Protein AF-A0A2N5FWX8-F1 (afdb_monomer)

pLDDT: mean 81.87, std 13.36, range [36.78, 96.06]

Mean predicted aligned error: 7.95 Å

Radius of gyration: 18.77 Å; Cα contacts (8 Å, |Δi|>4): 69; chains: 1; bounding box: 55×17×48 Å

Solvent-accessible surface area (backbone atoms only — not comparable to full-atom values): 6387 Å² total; per-residue (Å²): 110,62,72,42,55,59,52,24,53,68,69,46,81,87,53,73,60,73,73,45,55,40,69,87,82,65,43,61,81,54,90,73,51,72,67,57,50,50,42,44,52,36,34,29,52,31,52,59,46,49,60,53,52,54,52,50,54,54,48,50,67,65,37,75,76,82,80,54,81,57,68,66,58,53,49,51,53,53,52,54,50,49,54,32,50,52,34,49,50,51,32,51,53,50,50,52,51,53,51,51,53,54,56,56,55,60,69,61,72,80,119

Nearest PDB structures (foldseek):
  2zr2-assembly1_A  TM=6.602E-01  e=8.807E-01  Pyrococcus horikoshii OT3
  8vaa-assembly1_Q  TM=5.191E-01  e=3.311E+00  Legionella pneumophila
  6y07-assembly1_A  TM=6.011E-01  e=9.211E+00  synthetic construct

Secondary structure (DSSP, 8-state):
--HHHHHHHHH-TT-GGGGSEETTTTEESSPPPHHHHHHHHHHHHHHHHHHHHHHHHHHHHHHTTS---HHHHHHHHHHHHHHHHHHHHHHHHHHHHHHHHHHHHHTTTT-

Sequence (111 aa):
MLPLLKSSIVNFRYCDKLGDRDDSLKQFNLDLSDEEQEILSVLMCVEYLTPKLLTDDLLKQKLNSKDYSLYSQANQIKEIRQVRDDFSSKANSMMMLYTYKATRMDGFKSC

Foldseek 3Di:
DDPLLVVLLVVLPQDPQSVQDDPVVGDGPDDDDPLRVVLSVLSSLLSVLVVVLVVLVVVVVVCVPPDDPPDPSVVVSVVSVVSSVVSVVVSVVSSVVVVVVVVVVVVVVPD

Structure (mmCIF, N/CA/C/O backbone):
data_AF-A0A2N5FWX8-F1
#
_entry.id   AF-A0A2N5FWX8-F1
#
loop_
_atom_site.group_PDB
_atom_site.id
_atom_site.type_symbol
_atom_site.label_atom_id
_atom_site.label_alt_id
_atom_site.label_comp_id
_atom_site.label_asym_id
_atom_site.label_entity_id
_atom_site.label_seq_id
_atom_site.pdbx_PDB_ins_code
_atom_site.Cartn_x
_atom_site.Cartn_y
_atom_site.Cartn_z
_atom_site.occupancy
_atom_site.B_iso_or_equiv
_atom_site.auth_seq_id
_atom_site.auth_comp_id
_atom_site.auth_asym_id
_atom_site.auth_atom_id
_atom_site.pdbx_PDB_model_num
ATOM 1 N N . MET A 1 1 ? -12.200 -1.163 -12.464 1.00 57.78 1 MET A N 1
ATOM 2 C CA . MET A 1 1 ? -11.047 -1.573 -11.626 1.00 57.78 1 MET A CA 1
ATOM 3 C C . MET A 1 1 ? -11.421 -1.468 -10.142 1.00 57.78 1 MET A C 1
ATOM 5 O O . MET A 1 1 ? -12.205 -0.584 -9.816 1.00 57.78 1 MET A O 1
ATOM 9 N N . LEU A 1 2 ? -10.946 -2.375 -9.275 1.00 72.56 2 LEU A N 1
ATOM 10 C CA . LEU A 1 2 ? -11.276 -2.395 -7.835 1.00 72.56 2 LEU A CA 1
ATOM 11 C C . LEU A 1 2 ? -10.848 -1.074 -7.155 1.00 72.56 2 LEU A C 1
ATOM 13 O O . LEU A 1 2 ? -9.743 -0.605 -7.427 1.00 72.56 2 LEU A O 1
ATOM 17 N N . PRO A 1 3 ? -11.672 -0.471 -6.275 1.00 79.94 3 PRO A N 1
ATOM 18 C CA . PRO A 1 3 ? -11.374 0.830 -5.660 1.00 79.94 3 PRO A CA 1
ATOM 19 C C . PRO A 1 3 ? -10.078 0.817 -4.838 1.00 79.94 3 PRO A C 1
ATOM 21 O O . PRO A 1 3 ? -9.322 1.783 -4.869 1.00 79.94 3 PRO A O 1
ATOM 24 N N . LEU A 1 4 ? -9.784 -0.312 -4.187 1.00 85.50 4 LEU A N 1
ATOM 25 C CA . LEU A 1 4 ? -8.554 -0.527 -3.421 1.00 85.50 4 LEU A CA 1
ATOM 26 C C . LEU A 1 4 ? -7.312 -0.397 -4.305 1.00 85.50 4 L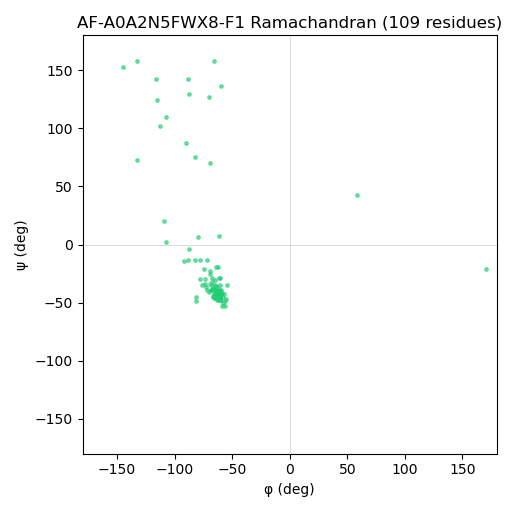EU A C 1
ATOM 28 O O . LEU A 1 4 ? -6.399 0.351 -3.985 1.00 85.50 4 LEU A O 1
ATOM 32 N N . LEU A 1 5 ? -7.329 -1.055 -5.467 1.00 85.94 5 LEU A N 1
ATOM 33 C CA . LEU A 1 5 ? -6.217 -1.035 -6.413 1.00 85.94 5 LEU A CA 1
ATOM 34 C C . LEU A 1 5 ? -5.947 0.383 -6.936 1.00 85.94 5 LEU A C 1
ATOM 36 O O . LEU A 1 5 ? -4.794 0.787 -7.036 1.00 85.94 5 LEU A O 1
ATOM 40 N N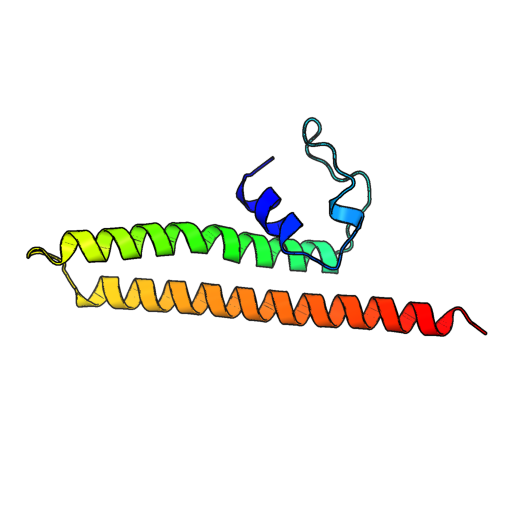 . LYS A 1 6 ? -6.996 1.170 -7.215 1.00 86.38 6 LYS A N 1
ATOM 41 C CA . LYS A 1 6 ? -6.825 2.568 -7.646 1.00 86.38 6 LYS A CA 1
ATOM 42 C C . LYS A 1 6 ? -6.108 3.411 -6.589 1.00 86.38 6 LYS A C 1
ATOM 44 O O . LYS A 1 6 ? -5.233 4.192 -6.950 1.00 86.38 6 LYS A O 1
ATOM 49 N N . SER A 1 7 ? -6.456 3.237 -5.315 1.00 88.62 7 SER A N 1
ATOM 50 C CA . SER A 1 7 ? -5.799 3.937 -4.204 1.00 88.62 7 SER A CA 1
ATOM 51 C C . SER A 1 7 ? -4.340 3.490 -4.043 1.00 88.62 7 SER A C 1
ATOM 53 O O . SER A 1 7 ? -3.430 4.315 -3.994 1.00 88.62 7 SER A O 1
ATOM 55 N N . SER A 1 8 ? -4.088 2.178 -4.091 1.00 90.12 8 SER A N 1
ATOM 56 C CA . SER A 1 8 ? -2.737 1.611 -3.998 1.00 90.12 8 SER A CA 1
ATOM 57 C C . SER A 1 8 ? -1.806 2.091 -5.110 1.00 90.12 8 SER A C 1
ATOM 59 O O . SER A 1 8 ? -0.651 2.395 -4.831 1.00 90.12 8 SER A O 1
ATOM 61 N N . ILE A 1 9 ? -2.303 2.224 -6.345 1.00 90.56 9 ILE A N 1
ATOM 62 C CA . ILE A 1 9 ? -1.514 2.769 -7.458 1.00 90.56 9 ILE A CA 1
ATOM 63 C C . ILE A 1 9 ? -1.068 4.208 -7.165 1.00 90.56 9 ILE A C 1
ATOM 65 O O . ILE A 1 9 ? 0.091 4.542 -7.379 1.00 90.56 9 ILE A O 1
ATOM 69 N N . VAL A 1 10 ? -1.963 5.055 -6.646 1.00 88.06 10 VAL A N 1
ATOM 70 C CA . VAL A 1 10 ? -1.628 6.450 -6.303 1.00 88.06 10 VAL A CA 1
ATOM 71 C C . VAL A 1 10 ? -0.593 6.515 -5.175 1.00 88.06 10 VAL A C 1
ATOM 73 O O . VAL A 1 10 ? 0.276 7.386 -5.175 1.00 88.06 10 VAL A O 1
ATOM 76 N N . ASN A 1 11 ? -0.658 5.583 -4.223 1.00 88.56 11 ASN A N 1
ATOM 77 C CA . ASN A 1 11 ? 0.285 5.522 -3.109 1.00 88.56 11 ASN A CA 1
ATOM 78 C C . ASN A 1 11 ? 1.674 5.003 -3.509 1.00 88.56 11 ASN A C 1
ATOM 80 O O . ASN A 1 11 ? 2.649 5.310 -2.819 1.00 88.56 11 ASN A O 1
ATOM 84 N N . PHE A 1 12 ? 1.801 4.287 -4.628 1.00 91.25 12 PHE A N 1
ATOM 85 C CA . PHE A 1 12 ? 3.093 3.851 -5.151 1.00 91.25 12 PHE A CA 1
ATOM 86 C C . PHE A 1 12 ? 3.776 4.975 -5.953 1.00 91.25 12 PHE A C 1
ATOM 88 O O . PHE A 1 12 ? 3.870 4.949 -7.176 1.00 91.25 12 PHE A O 1
ATOM 95 N N . ARG A 1 13 ? 4.313 5.964 -5.230 1.00 82.00 13 ARG A N 1
ATOM 96 C CA . ARG A 1 13 ? 4.830 7.234 -5.785 1.00 82.00 13 ARG A CA 1
ATOM 97 C C . ARG A 1 13 ? 6.010 7.124 -6.756 1.00 82.00 13 ARG A C 1
ATOM 99 O O . ARG A 1 13 ? 6.279 8.086 -7.462 1.00 82.00 13 ARG A O 1
ATOM 106 N N . TYR A 1 14 ? 6.742 6.012 -6.742 1.00 81.75 14 TYR A N 1
ATOM 107 C CA . TYR A 1 14 ? 8.013 5.865 -7.461 1.00 81.75 14 TYR A CA 1
ATOM 108 C C . TYR A 1 14 ? 7.923 4.958 -8.699 1.00 81.75 14 TYR A C 1
ATOM 110 O O . TYR A 1 14 ? 8.943 4.706 -9.333 1.00 81.75 14 TYR A O 1
ATOM 118 N N . CYS A 1 15 ? 6.737 4.437 -9.038 1.00 85.00 15 CYS A N 1
ATOM 119 C CA . CYS A 1 15 ? 6.541 3.570 -10.201 1.00 85.00 15 CYS A CA 1
ATOM 120 C C . CYS A 1 15 ? 5.681 4.265 -11.267 1.00 85.00 15 CYS A C 1
ATOM 122 O O . CYS A 1 15 ? 4.454 4.294 -11.175 1.00 85.00 15 CYS A O 1
ATOM 124 N N . ASP A 1 16 ? 6.331 4.774 -12.315 1.00 82.38 16 ASP A N 1
ATOM 125 C CA . ASP A 1 16 ? 5.658 5.486 -13.411 1.00 82.38 16 ASP A CA 1
ATOM 126 C C . ASP A 1 16 ? 4.789 4.562 -14.282 1.00 82.38 16 ASP A C 1
ATOM 128 O O . ASP A 1 16 ? 3.790 4.993 -14.861 1.00 82.38 16 ASP A O 1
ATOM 132 N N . LYS A 1 17 ? 5.117 3.262 -14.333 1.00 86.69 17 LYS A N 1
ATOM 133 C CA . LYS A 1 17 ? 4.420 2.273 -15.174 1.00 86.69 17 LYS A CA 1
ATOM 134 C C . LYS A 1 17 ? 2.938 2.129 -14.834 1.00 86.69 17 LYS A C 1
ATOM 136 O O . LYS A 1 17 ? 2.131 1.811 -15.699 1.00 86.69 17 LYS A O 1
ATOM 141 N N . LEU A 1 18 ? 2.568 2.370 -13.577 1.00 87.25 18 LEU A N 1
ATOM 142 C CA . LEU A 1 18 ? 1.197 2.185 -13.095 1.00 87.25 18 LEU A CA 1
ATOM 143 C C . LEU A 1 18 ? 0.219 3.252 -13.617 1.00 87.25 18 LEU A C 1
ATOM 145 O O . LEU A 1 18 ? -1.003 3.096 -13.478 1.00 87.25 18 LEU A O 1
ATOM 149 N N . GLY A 1 19 ? 0.743 4.342 -14.187 1.00 84.81 19 GLY A N 1
ATOM 150 C CA . GLY A 1 19 ? -0.044 5.359 -14.880 1.00 84.81 19 GLY A CA 1
ATOM 151 C C . GLY A 1 19 ? -0.547 4.895 -16.248 1.00 84.81 19 GLY A C 1
ATOM 152 O O . GLY A 1 19 ? -1.630 5.308 -16.659 1.00 84.81 19 GLY A O 1
ATOM 153 N N . ASP A 1 20 ? 0.190 4.005 -16.916 1.00 88.88 20 ASP A N 1
ATOM 154 C CA . ASP A 1 20 ? -0.146 3.494 -18.244 1.00 88.88 20 ASP A CA 1
ATOM 155 C C . ASP A 1 20 ? -1.011 2.227 -18.147 1.00 88.88 20 ASP A C 1
ATOM 157 O O . ASP A 1 20 ? -0.532 1.089 -18.082 1.00 88.88 20 ASP A O 1
ATOM 161 N N . ARG A 1 21 ? -2.326 2.440 -18.056 1.00 88.00 21 ARG A N 1
ATOM 162 C CA . ARG A 1 21 ? -3.308 1.377 -17.830 1.00 88.00 21 ARG A CA 1
ATOM 163 C C . ARG A 1 21 ? -4.615 1.620 -18.565 1.00 88.00 21 ARG A C 1
ATOM 165 O O . ARG A 1 21 ? -5.043 2.759 -18.743 1.00 88.00 21 ARG A O 1
ATOM 172 N N . ASP A 1 22 ? -5.297 0.528 -18.885 1.00 88.12 22 ASP A N 1
ATOM 173 C CA . ASP A 1 22 ? -6.635 0.541 -19.462 1.00 88.12 22 ASP A CA 1
ATOM 174 C C . ASP A 1 22 ? -7.664 0.079 -18.416 1.00 88.12 22 ASP A C 1
ATOM 176 O O . ASP A 1 22 ? -7.724 -1.089 -18.021 1.00 88.12 22 ASP A O 1
ATOM 180 N N . ASP A 1 23 ? -8.494 1.015 -17.952 1.00 85.19 23 ASP A N 1
ATOM 181 C CA . ASP A 1 23 ? -9.547 0.754 -16.963 1.00 85.19 23 ASP A CA 1
ATOM 182 C C . ASP A 1 23 ? -10.703 -0.108 -17.524 1.00 85.19 23 ASP A C 1
ATOM 184 O O . ASP A 1 23 ? -11.406 -0.756 -16.734 1.00 85.19 23 ASP A O 1
ATOM 188 N N . SER A 1 24 ? -10.894 -0.127 -18.850 1.00 87.81 24 SER A N 1
ATOM 189 C CA . SER A 1 24 ? -11.922 -0.905 -19.561 1.00 87.81 24 SER A CA 1
ATOM 190 C C . SER A 1 24 ? -11.477 -2.352 -19.759 1.00 87.81 24 SER A C 1
ATOM 192 O O . SER A 1 24 ? -12.214 -3.274 -19.404 1.00 87.81 24 SER A O 1
ATOM 194 N N . LEU A 1 25 ? -10.251 -2.549 -20.256 1.00 88.81 25 LEU A N 1
ATOM 195 C CA . LEU A 1 25 ? -9.626 -3.867 -20.423 1.00 88.81 25 LEU A CA 1
ATOM 196 C C . LEU A 1 25 ? -9.083 -4.441 -19.103 1.00 88.81 25 LEU A C 1
ATOM 198 O O . LEU A 1 25 ? -8.821 -5.637 -19.017 1.00 88.81 25 LEU A O 1
ATOM 202 N N . LYS A 1 26 ? -8.987 -3.615 -18.051 1.00 87.31 26 LYS A N 1
ATOM 203 C CA . LYS A 1 26 ? -8.488 -3.968 -16.710 1.00 87.31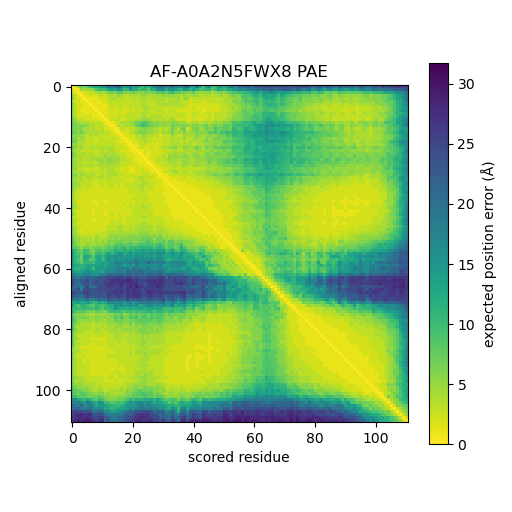 26 LYS A CA 1
ATOM 204 C C . LYS A 1 26 ? -7.051 -4.500 -16.731 1.00 87.31 26 LYS A C 1
ATOM 206 O O . LYS A 1 26 ? -6.740 -5.453 -16.019 1.00 87.31 26 LYS A O 1
ATOM 211 N N . GLN A 1 27 ? -6.186 -3.859 -17.509 1.00 87.50 27 GLN A N 1
ATOM 212 C CA . GLN A 1 27 ? -4.787 -4.256 -17.673 1.00 87.50 27 GLN A CA 1
ATOM 213 C C . GLN A 1 27 ? -3.841 -3.061 -17.536 1.00 87.50 27 GLN A C 1
ATOM 215 O O . GLN A 1 27 ? -4.240 -1.913 -17.743 1.00 87.50 27 GLN A O 1
ATOM 220 N N . PHE A 1 28 ? -2.583 -3.348 -17.213 1.00 89.12 28 PHE A N 1
ATOM 221 C CA . PHE A 1 28 ? -1.478 -2.415 -17.415 1.00 89.12 28 PHE A CA 1
ATOM 222 C C . PHE A 1 28 ? -0.931 -2.618 -18.827 1.00 89.12 28 PHE A C 1
ATOM 224 O O . PHE A 1 28 ? -0.888 -3.750 -19.306 1.00 89.12 28 PHE A O 1
ATOM 231 N N . ASN A 1 29 ? -0.536 -1.536 -19.495 1.00 90.38 29 ASN A N 1
ATOM 232 C CA . ASN A 1 29 ? 0.050 -1.628 -20.836 1.00 90.38 29 ASN A CA 1
ATOM 233 C C . ASN A 1 29 ? 1.548 -1.973 -20.789 1.00 90.38 29 ASN A C 1
ATOM 235 O O . ASN A 1 29 ? 2.132 -2.343 -21.805 1.00 90.38 29 ASN A O 1
ATOM 239 N N . LEU A 1 30 ? 2.156 -1.872 -19.603 1.00 91.50 30 LEU A N 1
ATOM 240 C CA . LEU A 1 30 ? 3.541 -2.226 -19.327 1.00 91.50 30 LEU A CA 1
ATOM 241 C C . LEU A 1 30 ? 3.611 -3.386 -18.336 1.00 91.50 30 LEU A C 1
ATOM 243 O O . LEU A 1 30 ? 2.859 -3.431 -17.359 1.00 91.50 30 LEU A O 1
ATOM 247 N N . ASP A 1 31 ? 4.581 -4.271 -18.551 1.00 90.75 31 ASP A N 1
ATOM 248 C CA . ASP A 1 31 ? 4.837 -5.384 -17.647 1.00 90.75 31 ASP A CA 1
ATOM 249 C C . ASP A 1 31 ? 5.422 -4.892 -16.315 1.00 90.75 31 ASP A C 1
ATOM 251 O O . ASP A 1 31 ? 6.438 -4.180 -16.244 1.00 90.75 31 ASP A O 1
ATOM 255 N N . LEU A 1 32 ? 4.761 -5.309 -15.237 1.00 91.06 32 LEU A N 1
ATOM 256 C CA . LEU A 1 32 ? 5.217 -5.111 -13.871 1.00 91.06 32 LEU A CA 1
ATOM 257 C C . LEU A 1 32 ? 6.136 -6.264 -13.480 1.00 91.06 32 LEU A C 1
ATOM 259 O O . LEU A 1 32 ? 5.775 -7.433 -13.606 1.00 91.06 32 LEU A O 1
ATOM 263 N N . SER A 1 33 ? 7.306 -5.926 -12.956 1.00 92.62 33 SER A N 1
ATOM 264 C CA . SER A 1 33 ? 8.201 -6.887 -12.319 1.00 92.62 33 SER A CA 1
ATOM 265 C C . SER A 1 33 ? 7.580 -7.465 -11.048 1.00 92.62 33 SER A C 1
ATOM 267 O O . SER A 1 33 ? 6.732 -6.832 -10.417 1.00 92.62 33 SER A O 1
ATOM 269 N N . ASP A 1 34 ? 8.057 -8.634 -10.626 1.00 92.94 34 ASP A N 1
ATOM 270 C CA . ASP A 1 34 ? 7.607 -9.289 -9.390 1.00 92.94 34 ASP A CA 1
ATOM 271 C C . ASP A 1 34 ? 7.731 -8.369 -8.161 1.00 92.94 34 ASP A C 1
ATOM 273 O O . ASP A 1 34 ? 6.879 -8.375 -7.275 1.00 92.94 34 ASP A O 1
ATOM 277 N N . GLU A 1 35 ? 8.767 -7.525 -8.129 1.00 92.62 35 GLU A N 1
ATOM 278 C CA . GLU A 1 35 ? 8.990 -6.532 -7.073 1.00 92.62 35 GLU A CA 1
ATOM 279 C C . GLU A 1 35 ? 7.895 -5.451 -7.064 1.00 92.62 35 GLU A C 1
ATOM 281 O O . GLU A 1 35 ? 7.341 -5.141 -6.009 1.00 92.62 35 GLU A O 1
ATOM 286 N N . GLU A 1 36 ? 7.533 -4.912 -8.232 1.00 92.94 36 GLU A N 1
ATOM 287 C CA . GLU A 1 36 ? 6.451 -3.926 -8.365 1.00 92.94 36 GLU A CA 1
ATOM 288 C C . GLU A 1 36 ? 5.087 -4.537 -8.008 1.00 92.94 36 GLU A C 1
ATOM 290 O O . GLU A 1 36 ? 4.278 -3.891 -7.337 1.00 92.94 36 GLU A O 1
ATOM 295 N N . GLN A 1 37 ? 4.847 -5.791 -8.406 1.00 93.50 37 GLN A N 1
ATOM 296 C CA . GLN A 1 37 ? 3.626 -6.528 -8.069 1.00 93.50 37 GLN A CA 1
ATOM 297 C C . GLN A 1 37 ? 3.502 -6.762 -6.557 1.00 93.50 37 GLN A C 1
ATOM 299 O O . GLN A 1 37 ? 2.427 -6.548 -5.994 1.00 93.50 37 GLN A O 1
ATOM 304 N N . GLU A 1 38 ? 4.590 -7.142 -5.880 1.00 94.81 38 GLU A N 1
ATOM 305 C CA . GLU A 1 38 ? 4.595 -7.347 -4.427 1.00 94.81 38 GLU A CA 1
ATOM 306 C C . GLU A 1 38 ? 4.423 -6.026 -3.659 1.00 94.81 38 GLU A C 1
ATOM 308 O O . GLU A 1 38 ? 3.681 -5.973 -2.681 1.00 94.81 38 GLU A O 1
ATOM 313 N N . ILE A 1 39 ? 5.032 -4.920 -4.102 1.00 94.50 39 ILE A N 1
ATOM 314 C CA . ILE A 1 39 ? 4.794 -3.605 -3.474 1.00 94.50 39 ILE A CA 1
ATOM 315 C C . ILE A 1 39 ? 3.311 -3.228 -3.578 1.00 94.50 39 ILE A C 1
ATOM 317 O O . ILE A 1 39 ? 2.697 -2.786 -2.601 1.00 94.50 39 ILE A O 1
ATOM 321 N N . LEU A 1 40 ? 2.719 -3.437 -4.756 1.00 93.25 40 LEU A N 1
ATOM 322 C CA . LEU A 1 40 ? 1.317 -3.136 -5.007 1.00 93.25 40 LEU A CA 1
ATOM 323 C C . LEU A 1 40 ? 0.382 -4.027 -4.174 1.00 93.25 40 LEU A C 1
ATOM 325 O O . LEU A 1 40 ? -0.603 -3.526 -3.629 1.00 93.25 40 LEU A O 1
ATOM 329 N N . SER A 1 41 ? 0.709 -5.314 -4.015 1.00 93.75 41 SER A N 1
ATOM 330 C CA . SER A 1 41 ? -0.057 -6.256 -3.190 1.00 93.75 41 SER A CA 1
ATOM 331 C C . SER A 1 41 ? -0.099 -5.809 -1.721 1.00 93.75 41 SER A C 1
ATOM 333 O O . SER A 1 41 ? -1.171 -5.761 -1.110 1.00 93.75 41 SER A O 1
ATOM 335 N N . VAL A 1 42 ? 1.042 -5.376 -1.173 1.00 95.12 42 VAL A N 1
ATOM 336 C CA . VAL A 1 42 ? 1.148 -4.885 0.208 1.00 95.12 42 VAL A CA 1
ATOM 337 C C . VAL A 1 42 ? 0.359 -3.586 0.392 1.00 95.12 42 VAL A C 1
ATOM 339 O O . VAL A 1 42 ? -0.377 -3.449 1.372 1.00 95.12 42 VAL A O 1
ATOM 342 N N . LEU A 1 43 ? 0.441 -2.652 -0.559 1.00 94.38 43 LEU A N 1
ATOM 343 C CA . LEU A 1 43 ? -0.355 -1.420 -0.527 1.00 94.38 43 LEU A CA 1
ATOM 344 C C . LEU A 1 43 ? -1.863 -1.708 -0.597 1.00 94.38 43 LEU A C 1
ATOM 346 O O . LEU A 1 43 ? -2.643 -1.047 0.086 1.00 94.38 43 LEU A O 1
ATOM 350 N N . MET A 1 44 ? -2.295 -2.712 -1.363 1.00 93.19 44 MET A N 1
ATOM 351 C CA . MET A 1 44 ? -3.705 -3.122 -1.403 1.00 93.19 44 MET A CA 1
ATOM 352 C C . MET A 1 44 ? -4.194 -3.669 -0.059 1.00 93.19 44 MET A C 1
ATOM 354 O O . MET A 1 44 ? -5.336 -3.403 0.324 1.00 93.19 44 MET A O 1
ATOM 358 N N . CYS A 1 45 ? -3.344 -4.375 0.691 1.00 92.94 45 CYS A N 1
ATOM 359 C CA . CYS A 1 45 ? -3.663 -4.813 2.051 1.00 92.94 45 CYS A CA 1
ATOM 360 C C . CYS A 1 45 ? -3.885 -3.623 2.998 1.00 92.94 45 CYS A C 1
ATOM 362 O O . CYS A 1 45 ? -4.848 -3.627 3.767 1.00 92.94 45 CYS A O 1
ATOM 364 N N . VAL A 1 46 ? -3.056 -2.577 2.915 1.00 93.25 46 VAL A N 1
ATOM 365 C CA . VAL A 1 46 ? -3.225 -1.348 3.716 1.00 93.25 46 VAL A CA 1
ATOM 366 C C . VAL A 1 46 ? -4.560 -0.668 3.401 1.00 93.25 46 VAL A C 1
ATOM 368 O O . VAL A 1 46 ? -5.335 -0.348 4.310 1.00 93.25 46 VAL A O 1
ATOM 371 N N . GLU A 1 47 ? -4.869 -0.505 2.115 1.00 91.19 47 GLU A N 1
ATOM 372 C CA . GLU A 1 47 ? -6.116 0.111 1.648 1.00 91.19 47 GLU A CA 1
ATOM 373 C C . GLU A 1 47 ? -7.350 -0.713 2.022 1.00 91.19 47 GLU A C 1
ATOM 375 O O . GLU A 1 47 ? -8.415 -0.159 2.277 1.00 91.19 47 GLU A O 1
ATOM 380 N N . TYR A 1 48 ? -7.224 -2.037 2.107 1.00 90.62 48 TYR A N 1
ATOM 381 C CA . TYR A 1 48 ? -8.304 -2.915 2.552 1.00 90.62 48 TYR A CA 1
ATOM 382 C C . TYR A 1 48 ? -8.581 -2.813 4.059 1.00 90.62 48 TYR A C 1
ATOM 384 O O . TYR A 1 48 ? -9.738 -2.853 4.487 1.00 90.62 48 TYR A O 1
ATOM 392 N N . LEU A 1 49 ? -7.535 -2.688 4.881 1.00 87.88 49 LEU A N 1
ATOM 393 C CA . LEU A 1 49 ? -7.660 -2.628 6.343 1.00 87.88 49 LEU A CA 1
ATOM 394 C C . LEU A 1 49 ? -8.114 -1.250 6.843 1.00 87.88 49 LEU A C 1
ATOM 396 O O . LEU A 1 49 ? -8.805 -1.152 7.857 1.00 87.88 49 LEU A O 1
ATOM 400 N N . THR A 1 50 ? -7.778 -0.186 6.117 1.00 87.25 50 THR A N 1
ATOM 401 C CA . THR A 1 50 ? -8.115 1.202 6.469 1.00 87.25 50 THR A CA 1
ATOM 402 C C . THR A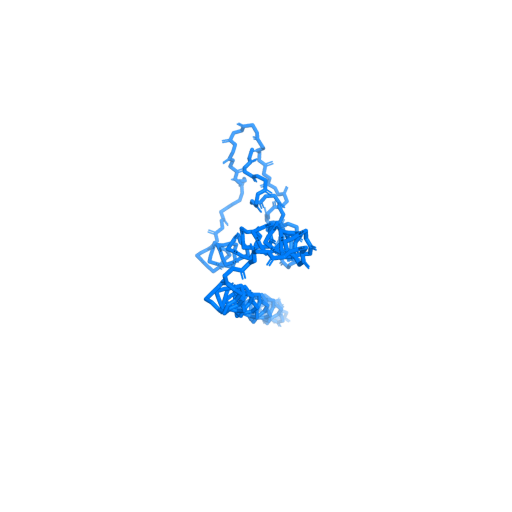 1 50 ? -9.620 1.464 6.666 1.00 87.25 50 THR A C 1
ATOM 404 O O . THR A 1 50 ? -9.993 1.944 7.739 1.00 87.25 50 THR A O 1
ATOM 407 N N . PRO A 1 51 ? -10.527 1.132 5.724 1.00 84.69 51 PRO A N 1
ATOM 408 C CA . PRO A 1 51 ? -11.962 1.369 5.896 1.00 84.69 51 PRO A CA 1
ATOM 409 C C . PRO A 1 51 ? -12.580 0.501 6.997 1.00 84.69 51 PRO A C 1
ATOM 411 O O . PRO A 1 51 ? -13.535 0.933 7.644 1.00 84.69 51 PRO A O 1
ATOM 414 N N . LYS A 1 52 ? -12.030 -0.695 7.253 1.00 81.06 52 LYS A N 1
ATOM 415 C CA . LYS A 1 52 ? -12.467 -1.548 8.368 1.00 81.06 52 LYS A CA 1
ATOM 416 C C . LYS A 1 52 ? -12.188 -0.881 9.709 1.00 81.06 52 LYS A C 1
ATOM 418 O O . LYS A 1 52 ? -13.091 -0.782 10.528 1.00 81.06 52 LYS A O 1
ATOM 423 N N . LEU A 1 53 ? -10.986 -0.326 9.880 1.00 81.12 53 LEU A N 1
ATOM 424 C CA . LEU A 1 53 ? -10.629 0.435 11.078 1.00 81.12 53 LEU A CA 1
ATOM 425 C C . LEU A 1 53 ? -11.496 1.681 11.260 1.00 81.12 53 LEU A C 1
ATOM 427 O O . LEU A 1 53 ? -11.960 1.929 12.365 1.00 81.12 53 LEU A O 1
ATOM 431 N N . LEU A 1 54 ? -11.750 2.444 10.191 1.00 77.12 54 LEU A N 1
ATOM 432 C CA . LEU A 1 54 ? -12.598 3.641 10.264 1.00 77.12 54 LEU A CA 1
ATOM 433 C C . LEU A 1 54 ? -14.044 3.303 10.646 1.00 77.12 54 LEU A C 1
ATOM 435 O O . LEU A 1 54 ? -14.657 4.010 11.446 1.00 77.12 54 LEU A O 1
ATOM 439 N N . THR A 1 55 ? -14.581 2.214 10.093 1.00 78.00 55 THR A N 1
ATOM 440 C CA . THR A 1 55 ? -15.934 1.742 10.414 1.00 78.00 55 THR A CA 1
ATOM 441 C C . THR A 1 55 ? -16.011 1.264 11.860 1.00 78.00 55 THR A C 1
ATOM 443 O O . THR A 1 55 ? -16.936 1.645 12.573 1.00 78.00 55 THR A O 1
ATOM 446 N N . ASP A 1 56 ? -15.022 0.498 12.316 1.00 69.62 56 ASP A N 1
ATOM 447 C CA . ASP A 1 56 ? -14.954 -0.021 13.681 1.00 69.62 56 ASP A CA 1
ATOM 448 C C . ASP A 1 56 ? -14.726 1.084 14.726 1.00 69.62 56 ASP A C 1
ATOM 450 O O . ASP A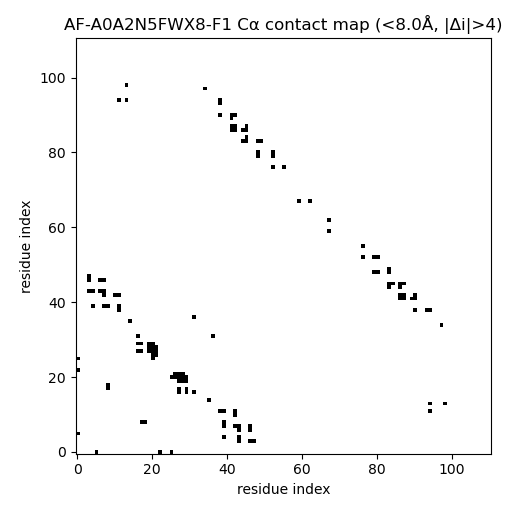 1 56 ? -15.344 1.062 15.792 1.00 69.62 56 ASP A O 1
ATOM 454 N N . ASP A 1 57 ? -13.892 2.084 14.428 1.00 67.06 57 ASP A N 1
ATOM 455 C CA . ASP A 1 57 ? -13.675 3.246 15.297 1.00 67.06 57 ASP A CA 1
ATOM 456 C C . ASP A 1 57 ? -14.950 4.110 15.395 1.00 67.06 57 ASP A C 1
ATOM 458 O O . ASP A 1 57 ? -15.312 4.560 16.487 1.00 67.06 57 ASP A O 1
ATOM 462 N N . LEU A 1 58 ? -15.699 4.270 14.295 1.00 67.56 58 LEU A N 1
ATOM 463 C CA . LEU A 1 58 ? -17.020 4.913 14.308 1.00 67.56 58 LEU A CA 1
ATOM 464 C C . LEU A 1 58 ? -18.042 4.094 15.117 1.00 67.56 58 LEU A C 1
ATOM 466 O O . LEU A 1 58 ? -18.856 4.658 15.853 1.00 67.56 58 LEU A O 1
ATOM 470 N N . LEU A 1 59 ? -17.999 2.764 14.999 1.00 65.25 59 LEU A N 1
ATOM 471 C CA . LEU A 1 59 ? -18.867 1.850 15.740 1.00 65.25 59 LEU A CA 1
ATOM 472 C C . LEU A 1 59 ? -18.596 1.941 17.250 1.00 65.25 59 LEU A C 1
ATOM 474 O O . LEU A 1 59 ? -19.534 2.079 18.033 1.00 65.25 59 LEU A O 1
ATOM 478 N N . LYS A 1 60 ? -17.317 1.959 17.653 1.00 64.88 60 LYS A N 1
ATOM 479 C CA . LYS A 1 60 ? -16.872 2.202 19.035 1.00 64.88 60 LYS A CA 1
ATOM 480 C C . LYS A 1 60 ? -17.403 3.519 19.592 1.00 64.88 60 LYS A C 1
ATOM 482 O O . LYS A 1 60 ? -17.921 3.540 20.706 1.00 64.88 60 LYS A O 1
ATOM 487 N N . GLN A 1 61 ? -17.295 4.612 18.830 1.00 63.50 61 GLN A N 1
ATOM 488 C CA . GLN A 1 61 ? -17.803 5.920 19.258 1.00 63.50 61 GLN A CA 1
ATOM 489 C C . GLN A 1 61 ? -19.318 5.896 19.504 1.00 63.50 61 GLN A C 1
ATOM 491 O O . GLN A 1 61 ? -19.784 6.475 20.483 1.00 63.50 61 GLN A O 1
ATOM 496 N N . LYS A 1 62 ? -20.086 5.193 18.659 1.00 61.78 62 LYS A N 1
ATOM 497 C CA . LYS A 1 62 ? -21.546 5.055 18.810 1.00 61.78 62 LYS A CA 1
ATOM 498 C C . LYS A 1 62 ? -21.956 4.142 19.973 1.00 61.78 62 LYS A C 1
ATOM 500 O O . LYS A 1 62 ? -22.956 4.412 20.641 1.00 61.78 62 LYS A O 1
ATOM 505 N N . LEU A 1 63 ? -21.199 3.073 20.221 1.00 61.84 63 LEU A N 1
ATOM 506 C CA . LEU A 1 63 ? -21.518 2.038 21.214 1.00 61.84 63 LEU A CA 1
ATOM 507 C C . LEU A 1 63 ? -21.018 2.345 22.631 1.00 61.84 63 LEU A C 1
ATOM 509 O O . LEU A 1 63 ? -21.402 1.657 23.574 1.00 61.84 63 LEU A O 1
ATOM 513 N N . ASN A 1 64 ? -20.288 3.448 22.822 1.00 59.06 64 ASN A N 1
ATOM 514 C CA . ASN A 1 64 ? -19.969 4.024 24.136 1.00 59.06 64 ASN A CA 1
ATOM 515 C C . ASN A 1 64 ? -21.222 4.463 24.949 1.00 59.06 64 ASN A C 1
ATOM 517 O O . ASN A 1 64 ? -21.103 5.101 25.990 1.00 59.06 64 ASN A O 1
ATOM 521 N N . SER A 1 65 ? -22.434 4.157 24.467 1.00 57.28 65 SER A N 1
ATOM 522 C CA . SER A 1 65 ? -23.721 4.575 25.025 1.00 57.28 65 SER A CA 1
ATOM 523 C C . SER A 1 65 ? -24.356 3.608 26.036 1.00 57.28 65 SER A C 1
ATOM 525 O O . SER A 1 65 ? -25.243 4.072 26.747 1.00 57.28 65 SER A O 1
ATOM 527 N N . LYS A 1 66 ? -23.906 2.344 26.173 1.00 58.19 66 LYS A N 1
ATOM 528 C CA . LYS A 1 66 ? -24.024 1.517 27.411 1.00 58.19 66 LYS A CA 1
ATOM 529 C C . LYS A 1 66 ? -23.647 0.040 27.254 1.00 58.19 66 LYS A C 1
ATOM 531 O O . LYS A 1 66 ? -23.294 -0.562 28.258 1.00 58.19 66 LYS A O 1
ATOM 536 N N . ASP A 1 67 ? -23.660 -0.526 26.049 1.00 57.28 67 ASP A N 1
ATOM 537 C CA . ASP A 1 67 ? -23.547 -1.983 25.864 1.00 57.28 67 ASP A CA 1
ATOM 538 C C . ASP A 1 67 ? -22.525 -2.358 24.789 1.00 57.28 67 ASP A C 1
ATOM 540 O O . ASP A 1 67 ? -22.862 -2.798 23.691 1.00 57.28 67 ASP A O 1
ATOM 544 N N . TYR A 1 68 ? -21.243 -2.201 25.102 1.00 57.38 68 TYR A N 1
ATOM 545 C CA . TYR A 1 68 ? -20.178 -2.769 24.285 1.00 57.38 68 TYR A CA 1
ATOM 546 C C . TYR A 1 68 ? -19.474 -3.819 25.143 1.00 57.38 68 TYR A C 1
ATOM 548 O O . TYR A 1 68 ? -19.057 -3.542 26.266 1.00 57.38 68 TYR A O 1
ATOM 556 N N . SER A 1 69 ? -19.377 -5.058 24.671 1.00 60.84 69 SER A N 1
ATOM 557 C CA . SER A 1 69 ? -18.583 -6.117 25.302 1.00 60.84 69 SER A CA 1
ATOM 558 C C . SER A 1 69 ? -17.089 -5.783 25.140 1.00 60.84 69 SER A C 1
ATOM 560 O O . SER A 1 69 ? -16.373 -6.375 24.333 1.00 60.84 69 SER A O 1
ATOM 562 N N . LEU A 1 70 ? -16.655 -4.748 25.867 1.00 57.66 70 LEU A N 1
ATOM 563 C CA . LEU A 1 70 ? -15.593 -3.797 25.517 1.00 57.66 70 LEU A CA 1
ATOM 564 C C . LEU A 1 70 ? -14.202 -4.392 25.320 1.00 57.66 70 LEU A C 1
ATOM 566 O O . LEU A 1 70 ? -13.414 -3.843 24.553 1.00 57.66 70 LEU A O 1
ATOM 570 N N . TYR A 1 71 ? -13.879 -5.490 25.998 1.00 57.94 71 TYR A N 1
ATOM 571 C CA . TYR A 1 71 ? -12.488 -5.917 26.122 1.00 57.94 71 TYR A CA 1
ATOM 572 C C . TYR A 1 71 ? -11.972 -6.682 24.892 1.00 57.94 71 TYR A C 1
ATOM 574 O O . TYR A 1 71 ? -10.892 -6.382 24.386 1.00 57.94 71 TYR A O 1
ATOM 582 N N . SER A 1 72 ? -12.744 -7.635 24.358 1.00 65.12 72 SER A N 1
ATOM 583 C CA . SER A 1 72 ? -12.321 -8.447 23.204 1.00 65.12 72 SER A CA 1
ATOM 584 C C . SER A 1 72 ? -12.275 -7.632 21.908 1.00 65.12 72 SER A C 1
ATOM 586 O O . SER A 1 72 ? -11.323 -7.742 21.137 1.00 65.12 72 SER A O 1
ATOM 588 N N . GLN A 1 73 ? -13.260 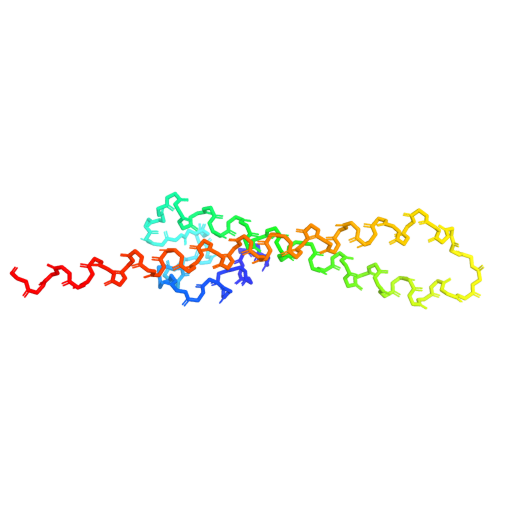-6.758 21.697 1.00 69.19 73 GLN A N 1
ATOM 589 C CA . GLN A 1 73 ? -13.380 -5.975 20.468 1.00 69.19 73 GLN A CA 1
ATOM 590 C C . GLN A 1 73 ? -12.388 -4.803 20.421 1.00 69.19 73 GLN A C 1
ATOM 592 O O . GLN A 1 73 ? -11.831 -4.493 19.367 1.00 69.19 73 GLN A O 1
ATOM 597 N N . ALA A 1 74 ? -12.085 -4.181 21.569 1.00 72.25 74 ALA A N 1
ATOM 598 C CA . ALA A 1 74 ? -11.029 -3.175 21.646 1.00 72.25 74 ALA A CA 1
ATOM 599 C C . ALA A 1 74 ? -9.651 -3.759 21.303 1.00 72.25 74 ALA A C 1
ATOM 601 O O . ALA A 1 74 ? -8.913 -3.130 20.539 1.00 72.25 74 ALA A O 1
ATOM 602 N N . ASN A 1 75 ? -9.349 -4.961 21.807 1.00 79.25 75 ASN A N 1
ATOM 603 C CA . ASN A 1 75 ? -8.114 -5.678 21.494 1.00 79.25 75 ASN A CA 1
ATOM 604 C C . ASN A 1 75 ? -8.035 -6.026 20.005 1.00 79.25 75 ASN A C 1
ATOM 606 O O . ASN A 1 75 ? -7.036 -5.717 19.369 1.00 79.25 75 ASN A O 1
ATOM 610 N N . GLN A 1 76 ? -9.111 -6.555 19.417 1.00 81.06 76 GLN A N 1
ATOM 611 C CA . GLN A 1 76 ? -9.149 -6.884 17.991 1.00 81.06 76 GLN A CA 1
ATOM 612 C C . GLN A 1 76 ? -8.837 -5.675 17.093 1.00 81.06 76 GLN A C 1
ATOM 614 O O . GLN A 1 76 ? -8.067 -5.784 16.146 1.00 81.06 76 GLN A O 1
ATOM 619 N N . ILE A 1 77 ? -9.383 -4.499 17.405 1.00 82.81 77 ILE A N 1
ATOM 620 C CA . ILE A 1 77 ? -9.125 -3.280 16.621 1.00 82.81 77 ILE A CA 1
ATOM 621 C C . ILE A 1 77 ? -7.679 -2.801 16.783 1.00 82.81 77 ILE A C 1
ATOM 623 O O . ILE A 1 77 ? -7.093 -2.290 15.829 1.00 82.81 77 ILE A O 1
ATOM 627 N N . LYS A 1 78 ? -7.087 -2.979 17.970 1.00 85.62 78 LYS A N 1
ATOM 628 C CA . LYS A 1 78 ? -5.667 -2.686 18.188 1.00 85.62 78 LYS A CA 1
ATOM 629 C C . LYS A 1 78 ? -4.783 -3.591 17.325 1.00 85.62 78 LYS A C 1
ATOM 631 O O . LYS A 1 78 ? -3.895 -3.072 16.659 1.00 85.62 78 LYS A O 1
ATOM 636 N N . GLU A 1 79 ? -5.076 -4.889 17.280 1.00 87.75 79 GLU A N 1
ATOM 637 C CA . GLU A 1 79 ? -4.361 -5.850 16.429 1.00 87.75 79 GLU A CA 1
ATOM 638 C C . GLU A 1 79 ? -4.500 -5.497 14.941 1.00 87.75 79 GLU A C 1
ATOM 640 O O . GLU A 1 79 ? -3.508 -5.412 14.226 1.00 87.75 79 GLU A O 1
ATOM 645 N N . ILE A 1 80 ? -5.715 -5.191 14.466 1.00 87.56 80 ILE A N 1
ATOM 646 C CA . ILE A 1 80 ? -5.939 -4.788 13.065 1.00 87.56 80 ILE A CA 1
ATOM 647 C C . ILE A 1 80 ? -5.159 -3.508 12.727 1.00 87.56 80 ILE A C 1
ATOM 649 O O . ILE A 1 80 ? -4.598 -3.393 11.635 1.00 87.56 80 ILE A O 1
ATOM 653 N N . ARG A 1 81 ? -5.109 -2.542 13.655 1.00 89.31 81 ARG A N 1
ATOM 654 C CA . ARG A 1 81 ? -4.346 -1.300 13.481 1.00 89.31 81 ARG A CA 1
ATOM 655 C C . ARG A 1 81 ? -2.852 -1.586 13.373 1.00 89.31 81 ARG A C 1
ATOM 657 O O . ARG A 1 81 ? -2.221 -1.071 12.458 1.00 89.31 81 ARG A O 1
ATOM 664 N N . GLN A 1 82 ? -2.327 -2.436 14.251 1.00 93.06 82 GLN A N 1
ATOM 665 C CA . GLN A 1 82 ? -0.929 -2.851 14.222 1.00 93.06 82 GLN A CA 1
ATOM 666 C C . GLN A 1 82 ? -0.579 -3.547 12.902 1.00 93.06 82 GLN A C 1
ATOM 668 O O . GLN A 1 82 ? 0.362 -3.139 12.235 1.00 93.06 82 GLN A O 1
ATOM 673 N N . VAL A 1 83 ? -1.398 -4.504 12.458 1.00 92.44 83 VAL A N 1
ATOM 674 C CA . VAL A 1 83 ? -1.195 -5.204 11.179 1.00 92.44 83 VAL A CA 1
ATOM 675 C C . VAL A 1 83 ? -1.195 -4.231 9.994 1.00 92.44 83 VAL A C 1
ATOM 677 O O . VAL A 1 83 ? -0.358 -4.345 9.098 1.00 92.44 83 VAL A O 1
ATOM 680 N N . ARG A 1 84 ? -2.103 -3.245 9.974 1.00 93.88 84 ARG A N 1
ATOM 681 C CA . ARG A 1 84 ? -2.097 -2.194 8.943 1.00 93.88 84 ARG A CA 1
ATOM 682 C C . ARG A 1 84 ? -0.789 -1.399 8.972 1.00 93.88 84 ARG A C 1
ATOM 684 O O . ARG A 1 84 ? -0.220 -1.140 7.913 1.00 93.88 84 ARG A O 1
ATOM 691 N N . ASP A 1 85 ? -0.340 -0.994 10.155 1.00 94.31 85 ASP A N 1
ATOM 692 C CA . ASP A 1 85 ? 0.868 -0.183 10.320 1.00 94.31 85 ASP A CA 1
ATOM 693 C C . ASP A 1 85 ? 2.125 -0.962 9.904 1.00 94.31 85 ASP A C 1
ATOM 695 O O . ASP A 1 85 ? 2.981 -0.412 9.207 1.00 94.31 85 ASP A O 1
ATOM 699 N N . ASP A 1 86 ? 2.183 -2.260 10.209 1.00 96.06 86 ASP A N 1
ATOM 700 C CA . ASP A 1 86 ? 3.249 -3.166 9.775 1.00 96.06 86 ASP A CA 1
ATOM 701 C C . ASP A 1 86 ? 3.294 -3.290 8.244 1.00 96.06 86 ASP A C 1
ATOM 703 O O . ASP A 1 86 ? 4.360 -3.148 7.637 1.00 96.06 86 ASP A O 1
ATOM 707 N N . PHE A 1 87 ? 2.141 -3.481 7.590 1.00 95.12 87 PHE A N 1
ATOM 708 C CA . PHE A 1 87 ? 2.071 -3.505 6.125 1.00 95.12 87 PHE A CA 1
ATOM 709 C C . PHE A 1 87 ? 2.457 -2.161 5.502 1.00 95.12 87 PHE A C 1
ATOM 711 O O . PHE A 1 87 ? 3.181 -2.134 4.507 1.00 95.12 87 PHE A O 1
ATOM 718 N N . SER A 1 88 ? 2.031 -1.045 6.095 1.00 94.94 88 SER A N 1
ATOM 719 C CA . SER A 1 88 ? 2.411 0.295 5.640 1.00 94.94 88 SER A CA 1
ATOM 720 C C . SER A 1 88 ? 3.922 0.518 5.761 1.00 94.94 88 SER A C 1
ATOM 722 O O . SER A 1 88 ? 4.550 1.053 4.846 1.00 94.94 88 SER A O 1
ATOM 724 N N . SER A 1 89 ? 4.531 0.080 6.865 1.00 96.06 89 SER A N 1
ATOM 725 C CA . SER A 1 89 ? 5.981 0.138 7.066 1.00 96.06 89 SER A CA 1
ATOM 726 C C . SER A 1 89 ? 6.721 -0.722 6.037 1.00 96.06 89 SER A C 1
ATOM 728 O O . SER A 1 89 ? 7.614 -0.221 5.351 1.00 96.06 89 SER A O 1
ATOM 730 N N . LYS A 1 90 ? 6.280 -1.975 5.832 1.00 95.62 90 LYS A N 1
ATOM 731 C CA . LYS A 1 90 ? 6.832 -2.884 4.812 1.00 95.62 90 LYS A CA 1
ATOM 732 C C . LYS A 1 90 ? 6.771 -2.258 3.416 1.00 95.62 90 LYS A C 1
ATOM 734 O O . LYS A 1 90 ? 7.789 -2.239 2.727 1.00 95.62 90 LYS A O 1
ATOM 739 N N . ALA A 1 91 ? 5.619 -1.714 3.015 1.00 94.81 91 ALA A N 1
ATOM 740 C CA . ALA A 1 91 ? 5.456 -1.059 1.716 1.00 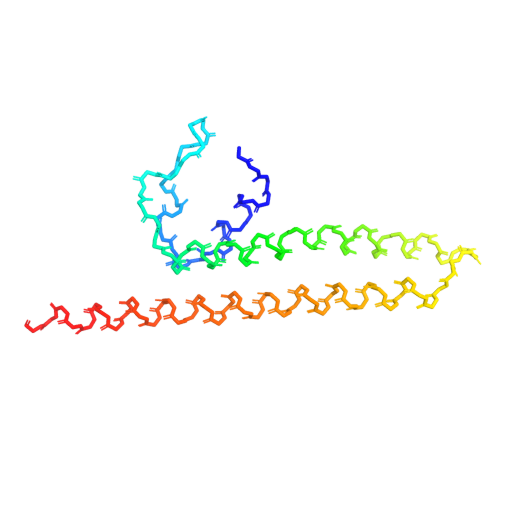94.81 91 ALA A CA 1
ATOM 741 C C . ALA A 1 91 ? 6.443 0.102 1.539 1.00 94.81 91 ALA A C 1
ATOM 743 O O . ALA A 1 91 ? 7.107 0.191 0.510 1.00 94.81 91 ALA A O 1
ATOM 744 N N . ASN A 1 92 ? 6.594 0.955 2.557 1.00 93.88 92 ASN A N 1
ATOM 745 C CA . ASN A 1 92 ? 7.550 2.060 2.521 1.00 93.88 92 ASN A CA 1
ATOM 746 C C . ASN A 1 92 ? 8.994 1.570 2.386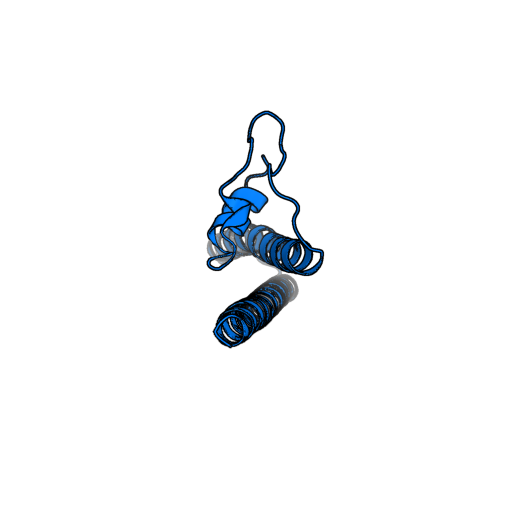 1.00 93.88 92 ASN A C 1
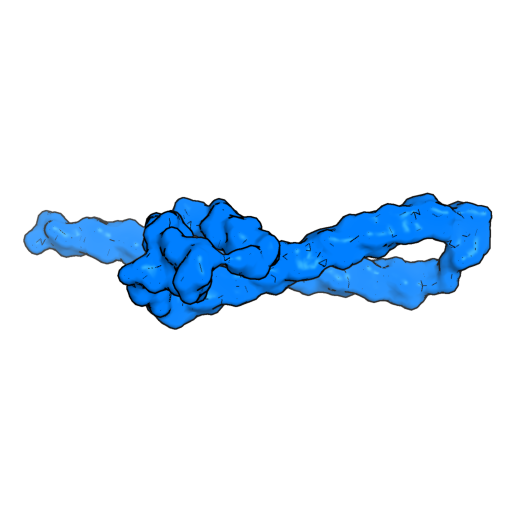ATOM 748 O O . ASN A 1 92 ? 9.735 2.089 1.554 1.00 93.88 92 ASN A O 1
ATOM 752 N N . SER A 1 93 ? 9.398 0.552 3.150 1.00 94.81 93 SER A N 1
ATOM 753 C CA . SER A 1 93 ? 10.738 -0.033 3.032 1.00 94.81 93 SER A CA 1
ATOM 754 C C . SER A 1 93 ? 10.994 -0.602 1.637 1.00 94.81 93 SER A C 1
ATOM 756 O O . SER A 1 93 ? 12.042 -0.331 1.053 1.00 94.81 93 SER A O 1
ATOM 758 N N . MET A 1 94 ? 10.037 -1.342 1.075 1.00 94.38 94 MET A N 1
ATOM 759 C CA . MET A 1 94 ? 10.163 -1.901 -0.272 1.00 94.38 94 MET A CA 1
ATOM 760 C C . MET A 1 94 ? 10.235 -0.807 -1.342 1.00 94.38 94 MET A C 1
ATOM 762 O O . MET A 1 94 ? 11.100 -0.866 -2.209 1.00 94.38 94 MET A O 1
ATOM 766 N N . MET A 1 95 ? 9.399 0.231 -1.246 1.00 93.25 95 MET A N 1
ATOM 767 C CA . MET A 1 95 ? 9.454 1.384 -2.148 1.00 93.25 95 MET A CA 1
ATOM 768 C C . MET A 1 95 ? 10.805 2.107 -2.085 1.00 93.25 95 MET A C 1
ATOM 770 O O . MET A 1 95 ? 11.350 2.470 -3.121 1.00 93.25 95 MET A O 1
ATOM 774 N N . MET A 1 96 ? 11.379 2.287 -0.892 1.00 91.06 96 MET A N 1
ATOM 775 C CA . MET A 1 96 ? 12.698 2.912 -0.744 1.00 91.06 96 MET A CA 1
ATOM 776 C C . MET A 1 96 ? 13.813 2.082 -1.391 1.00 91.06 96 MET A C 1
ATOM 778 O O . MET A 1 96 ? 14.691 2.644 -2.047 1.00 91.06 96 MET A O 1
ATOM 782 N N . LEU A 1 97 ? 13.775 0.755 -1.234 1.00 90.94 97 LEU A N 1
ATOM 783 C CA . LEU A 1 97 ? 14.726 -0.157 -1.879 1.00 90.94 97 LEU A CA 1
ATOM 784 C C . LEU A 1 97 ? 14.579 -0.140 -3.404 1.00 90.94 97 LEU A C 1
ATOM 786 O O . LEU A 1 97 ? 15.585 -0.061 -4.112 1.00 90.94 97 LEU A O 1
ATOM 790 N N . TYR A 1 98 ? 13.338 -0.143 -3.890 1.00 91.12 98 TYR A N 1
ATOM 791 C CA . TYR A 1 98 ? 13.012 -0.035 -5.306 1.00 91.12 98 TYR A CA 1
ATOM 792 C C . TYR A 1 98 ? 13.588 1.254 -5.917 1.00 91.12 98 TYR A C 1
ATOM 794 O O . TYR A 1 98 ? 14.327 1.198 -6.902 1.00 91.12 98 TYR A O 1
ATOM 802 N N . THR A 1 99 ? 13.356 2.409 -5.283 1.00 89.31 99 THR A N 1
ATOM 803 C CA . THR A 1 99 ? 13.901 3.698 -5.742 1.00 89.31 99 THR A CA 1
ATOM 804 C C . THR A 1 99 ? 15.426 3.719 -5.690 1.00 89.31 99 THR A C 1
ATOM 806 O O . THR A 1 99 ? 16.067 4.154 -6.641 1.00 89.31 99 THR A O 1
ATOM 809 N N . TYR A 1 100 ? 16.037 3.202 -4.619 1.00 87.94 100 TYR A N 1
ATOM 810 C CA . TYR A 1 100 ? 17.496 3.126 -4.514 1.00 87.94 100 TYR A CA 1
ATOM 811 C C . TYR A 1 100 ? 18.115 2.292 -5.645 1.00 87.94 100 TYR A C 1
ATOM 813 O O . TYR A 1 100 ? 19.122 2.687 -6.236 1.00 87.94 100 TYR A O 1
ATOM 821 N N . LYS A 1 101 ? 17.502 1.150 -5.976 1.00 86.69 101 LYS A N 1
ATOM 822 C CA . LYS A 1 101 ? 17.922 0.294 -7.089 1.00 86.69 101 LYS A CA 1
ATOM 823 C C . LYS A 1 101 ? 17.804 1.025 -8.424 1.00 86.69 101 LYS A C 1
ATOM 825 O O . LYS A 1 101 ? 18.757 0.971 -9.196 1.00 86.69 101 LYS A O 1
ATOM 830 N N . ALA A 1 102 ? 16.701 1.733 -8.669 1.00 81.81 102 ALA A N 1
ATOM 831 C CA . ALA A 1 102 ? 16.519 2.533 -9.880 1.00 81.81 102 ALA A CA 1
ATOM 832 C C . ALA A 1 102 ? 17.617 3.605 -10.021 1.00 81.81 102 ALA A C 1
ATOM 834 O O . ALA A 1 102 ? 18.366 3.595 -10.998 1.00 81.81 102 ALA A O 1
ATOM 835 N N . THR A 1 103 ? 17.822 4.434 -8.990 1.00 80.56 103 THR A N 1
ATOM 836 C CA . THR A 1 103 ? 18.835 5.503 -9.001 1.00 80.56 103 THR A CA 1
ATOM 837 C C . THR A 1 103 ? 20.260 4.967 -9.170 1.00 80.56 103 THR A C 1
ATOM 839 O O . THR A 1 103 ? 21.077 5.561 -9.874 1.00 80.56 103 THR A O 1
ATOM 842 N N . ARG A 1 104 ? 20.592 3.830 -8.541 1.00 77.44 104 ARG A N 1
ATOM 843 C CA . ARG A 1 104 ? 21.934 3.232 -8.646 1.00 77.44 104 ARG A CA 1
ATOM 844 C C . ARG A 1 104 ? 22.236 2.716 -10.055 1.00 77.44 104 ARG A C 1
ATOM 846 O O . ARG A 1 104 ? 23.391 2.757 -10.470 1.00 77.44 104 ARG A O 1
ATOM 853 N N . MET A 1 105 ? 21.223 2.240 -10.779 1.00 65.00 105 MET A N 1
ATOM 854 C CA . MET A 1 105 ? 21.379 1.789 -12.166 1.00 65.00 105 MET A CA 1
ATOM 855 C C . MET A 1 105 ? 21.550 2.962 -13.135 1.00 65.00 105 MET A C 1
ATOM 857 O O . MET A 1 105 ? 22.330 2.851 -14.080 1.00 65.00 105 MET A O 1
ATOM 861 N N . ASP A 1 106 ? 20.902 4.099 -12.878 1.00 63.53 106 ASP A N 1
ATOM 862 C CA . ASP A 1 106 ? 21.085 5.305 -13.693 1.00 63.53 106 ASP A CA 1
ATOM 863 C C . ASP A 1 106 ? 22.490 5.903 -13.541 1.00 63.53 106 ASP A C 1
ATOM 865 O O . ASP A 1 106 ? 23.092 6.325 -14.527 1.00 63.53 106 ASP A O 1
ATOM 869 N N . GLY A 1 107 ? 23.078 5.836 -12.341 1.00 59.53 107 GLY A N 1
ATOM 870 C CA . GLY A 1 107 ? 24.464 6.258 -12.105 1.00 59.53 107 GLY A CA 1
ATOM 871 C C . GLY A 1 107 ? 25.527 5.432 -12.847 1.00 59.53 107 GLY A C 1
ATOM 872 O O . GLY A 1 107 ? 26.641 5.911 -13.039 1.00 59.53 107 GLY A O 1
ATOM 873 N N . PHE A 1 108 ? 25.200 4.214 -13.297 1.00 54.94 108 PHE A N 1
ATOM 874 C CA . PHE A 1 108 ? 26.123 3.343 -14.039 1.00 54.94 108 PHE A CA 1
ATOM 875 C C . PHE A 1 108 ? 26.093 3.566 -15.559 1.00 54.94 108 PHE A C 1
ATOM 877 O O . PHE A 1 108 ? 26.995 3.108 -16.254 1.00 54.94 108 PHE A O 1
ATOM 884 N N . LYS A 1 109 ? 25.091 4.278 -16.094 1.00 54.31 109 LYS A N 1
ATOM 885 C CA . LYS A 1 109 ? 24.947 4.538 -17.541 1.00 54.31 109 LYS A CA 1
ATOM 886 C C . LYS A 1 109 ? 25.844 5.666 -18.079 1.00 54.31 109 LYS A C 1
ATOM 888 O O . LYS A 1 109 ? 25.699 6.031 -19.241 1.00 54.31 109 LYS A O 1
ATOM 893 N N . SER A 1 110 ? 26.749 6.223 -17.269 1.00 48.78 110 SER A N 1
ATOM 894 C CA . SER A 1 110 ? 27.586 7.375 -17.648 1.00 48.78 110 SER A CA 1
ATOM 895 C C . SER A 1 110 ? 29.079 7.060 -17.862 1.00 48.78 110 SER A C 1
ATOM 897 O O . SER A 1 110 ? 29.889 7.989 -17.824 1.00 48.78 110 SER A O 1
ATOM 899 N N . CYS A 1 111 ? 29.444 5.798 -18.110 1.00 36.78 111 CYS A N 1
ATOM 900 C CA . CYS A 1 111 ? 30.793 5.395 -18.531 1.00 36.78 111 CYS A CA 1
ATOM 901 C C . CYS A 1 111 ? 30.753 4.680 -19.883 1.00 36.78 111 CYS A C 1
ATOM 903 O O . CYS A 1 111 ? 29.881 3.796 -20.042 1.00 36.78 111 CYS A O 1
#